Protein AF-A0A8T1VEF3-F1 (afdb_monomer_lite)

Organism: NCBI:txid221518

Secondary structure (DSSP, 8-state):
-PPPPPP-----------------------------S-PPPPPP--TT-------S--TT--HHHHHHHTTTHHHHHHHHHHHHHTTT-GGG-HHHHHHHHHHHHHHHHHHHHHHHHHTT-

Structure (mmCIF, N/CA/C/O backbone):
data_AF-A0A8T1VEF3-F1
#
_entry.id   AF-A0A8T1VEF3-F1
#
loop_
_atom_site.group_PDB
_atom_site.id
_atom_site.type_symbol
_atom_site.label_atom_id
_atom_site.label_alt_id
_atom_site.label_comp_id
_atom_site.label_asym_id
_atom_site.label_entity_id
_atom_site.label_seq_id
_atom_site.pdbx_PDB_ins_code
_atom_site.Cartn_x
_atom_site.Cartn_y
_atom_site.Cartn_z
_atom_site.occupancy
_atom_site.B_iso_or_equiv
_atom_site.auth_seq_id
_atom_site.auth_comp_id
_atom_site.auth_asym_id
_atom_site.auth_atom_id
_atom_site.pdbx_PDB_model_num
ATOM 1 N N . MET A 1 1 ? 28.826 35.525 -10.613 1.00 52.78 1 MET A N 1
ATOM 2 C CA . MET A 1 1 ? 27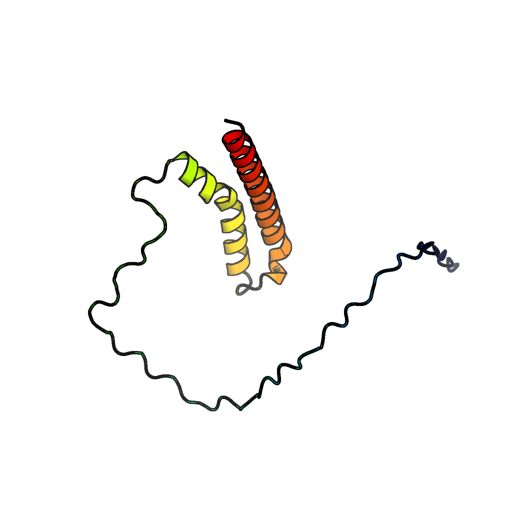.903 34.751 -9.758 1.00 52.78 1 MET A CA 1
ATOM 3 C C . MET A 1 1 ? 28.376 34.884 -8.319 1.00 52.78 1 MET A C 1
ATOM 5 O O . MET A 1 1 ? 29.466 34.400 -8.036 1.00 52.78 1 MET A O 1
ATOM 9 N N . PRO A 1 2 ? 27.667 35.609 -7.443 1.00 51.38 2 PRO A N 1
ATOM 10 C CA . PRO A 1 2 ? 28.061 35.706 -6.043 1.00 51.38 2 PRO A CA 1
ATOM 11 C C . PRO A 1 2 ? 27.654 34.429 -5.295 1.00 51.38 2 PRO A C 1
ATOM 13 O O . PRO A 1 2 ? 26.526 33.958 -5.425 1.00 51.38 2 PRO A O 1
ATOM 16 N N . GLN A 1 3 ? 28.596 33.855 -4.548 1.00 50.97 3 GLN A N 1
ATOM 17 C CA . GLN A 1 3 ? 28.354 32.701 -3.686 1.00 50.97 3 GLN A CA 1
ATOM 18 C C . GLN A 1 3 ? 27.582 33.147 -2.438 1.00 50.97 3 GLN A C 1
ATOM 20 O O . GLN A 1 3 ? 27.991 34.084 -1.754 1.00 50.97 3 GLN A O 1
ATOM 25 N N . VAL A 1 4 ? 26.464 32.481 -2.155 1.00 61.47 4 VAL A N 1
ATOM 26 C CA . VAL A 1 4 ? 25.665 32.657 -0.934 1.00 61.47 4 VAL A CA 1
ATOM 27 C C . VAL A 1 4 ? 26.282 31.815 0.190 1.00 61.47 4 VAL A C 1
ATOM 29 O O . VAL A 1 4 ? 26.436 30.606 0.003 1.00 61.47 4 VAL A O 1
ATOM 32 N N . PRO A 1 5 ? 26.634 32.390 1.352 1.00 59.97 5 PRO A N 1
ATOM 33 C CA . PRO A 1 5 ? 27.085 31.603 2.492 1.00 59.97 5 PRO A CA 1
ATOM 34 C C . PRO A 1 5 ? 25.895 30.900 3.162 1.00 59.97 5 PRO A C 1
ATOM 36 O O . PRO A 1 5 ? 24.851 31.503 3.410 1.00 59.97 5 PRO A O 1
ATOM 39 N N . CYS A 1 6 ? 26.058 29.609 3.460 1.00 56.47 6 CYS A N 1
ATOM 40 C CA . CYS A 1 6 ? 25.079 28.818 4.201 1.00 56.47 6 CYS A CA 1
ATOM 41 C C . CYS A 1 6 ? 24.951 29.348 5.638 1.00 56.47 6 CYS A C 1
ATOM 43 O O . CYS A 1 6 ? 25.914 29.290 6.405 1.00 56.47 6 CYS A O 1
ATOM 45 N N . LEU A 1 7 ? 23.762 29.834 6.012 1.00 52.72 7 LEU A N 1
ATOM 46 C CA . LEU A 1 7 ? 23.401 30.084 7.408 1.00 52.72 7 LEU A CA 1
ATOM 47 C C . LEU A 1 7 ? 23.451 28.756 8.179 1.00 52.72 7 LEU A C 1
ATOM 49 O O . LEU A 1 7 ? 22.685 27.836 7.896 1.00 52.72 7 LEU A O 1
ATOM 53 N N . GLN A 1 8 ? 24.342 28.668 9.163 1.00 46.53 8 GLN A N 1
ATOM 54 C CA . GLN A 1 8 ? 24.365 27.575 10.130 1.00 46.53 8 GLN A CA 1
ATOM 55 C C . GLN A 1 8 ? 23.255 27.794 11.160 1.00 46.53 8 GLN A C 1
ATOM 57 O O . GLN A 1 8 ? 23.304 28.712 11.976 1.00 46.53 8 GLN A O 1
ATOM 62 N N . SER A 1 9 ? 22.245 26.933 11.127 1.00 51.38 9 SER A N 1
ATOM 63 C CA . SER A 1 9 ? 21.297 26.750 12.221 1.00 51.38 9 SER A CA 1
ATOM 64 C C . SER A 1 9 ? 21.953 25.903 13.313 1.00 51.38 9 SER A C 1
ATOM 66 O O . SER A 1 9 ? 22.246 24.726 13.098 1.00 51.38 9 SER A O 1
ATOM 68 N N . HIS A 1 10 ? 22.187 26.500 14.481 1.00 54.28 10 HIS A N 1
ATOM 69 C CA . HIS A 1 10 ? 22.647 25.794 15.675 1.00 54.28 10 HIS A CA 1
ATOM 70 C C . HIS A 1 10 ? 21.504 24.957 16.273 1.00 54.28 10 HIS A C 1
ATOM 72 O O . HIS A 1 10 ? 20.412 25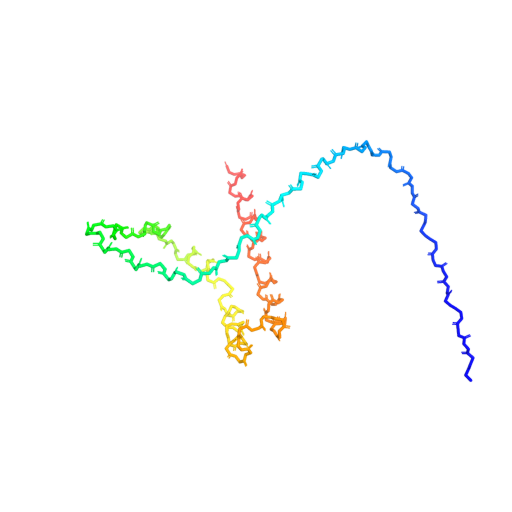.495 16.471 1.00 54.28 10 HIS A O 1
ATOM 78 N N . PRO A 1 11 ? 21.725 23.685 16.640 1.00 52.00 11 PRO A N 1
ATOM 79 C CA . PRO A 1 11 ? 20.800 22.978 17.510 1.00 52.00 11 PRO A CA 1
ATOM 80 C C . PRO A 1 11 ? 21.078 23.338 18.977 1.00 52.00 11 PRO A C 1
ATOM 82 O O . PRO A 1 11 ? 22.082 22.928 19.557 1.00 52.00 11 PRO A O 1
ATOM 85 N N . SER A 1 12 ? 20.154 24.075 19.596 1.00 47.72 12 SER A N 1
ATOM 86 C CA . SER A 1 12 ? 19.992 24.055 21.052 1.00 47.72 12 SER A CA 1
ATOM 87 C C . SER A 1 12 ? 19.359 22.719 21.431 1.00 47.72 12 SER A C 1
ATOM 89 O O . SER A 1 12 ? 18.161 22.521 21.234 1.00 47.72 12 SER A O 1
ATOM 91 N N . SER A 1 13 ? 20.147 21.789 21.967 1.00 50.16 13 SER A N 1
ATOM 92 C CA . SER A 1 13 ? 19.614 20.591 22.616 1.00 50.16 13 SER A CA 1
ATOM 93 C C . SER A 1 13 ? 20.001 20.560 24.086 1.00 50.16 13 SER A C 1
ATOM 95 O O . SER A 1 13 ? 21.168 20.532 24.464 1.00 50.16 13 SER A O 1
ATOM 97 N N . VAL A 1 14 ? 18.940 20.590 24.884 1.00 53.34 14 VAL A N 1
ATOM 98 C CA . VAL A 1 14 ? 18.852 20.361 26.320 1.00 53.34 14 VAL A CA 1
ATOM 99 C C . VAL A 1 14 ? 19.448 18.991 26.664 1.00 53.34 14 VAL A C 1
ATOM 101 O O . VAL A 1 14 ? 19.158 18.001 25.990 1.00 53.34 14 VAL A O 1
ATOM 104 N N . LEU A 1 15 ? 20.273 18.937 27.715 1.00 46.59 15 LEU A N 1
ATOM 105 C CA . LEU A 1 15 ? 20.781 17.693 28.292 1.00 46.59 15 LEU A CA 1
ATOM 106 C C . LEU A 1 15 ? 19.614 16.846 28.814 1.00 46.59 15 LEU A C 1
ATOM 108 O O . LEU A 1 15 ? 18.907 17.250 29.734 1.00 46.59 15 LEU A O 1
ATOM 112 N N . VAL A 1 16 ? 19.455 15.648 28.256 1.00 52.25 16 VAL A N 1
ATOM 113 C CA . VAL A 1 16 ? 18.683 14.568 28.871 1.00 52.25 16 VAL A CA 1
ATOM 114 C C . VAL A 1 16 ? 19.698 13.611 29.487 1.00 52.25 16 VAL A C 1
ATOM 116 O O . VAL A 1 16 ? 20.418 12.917 28.770 1.00 52.25 16 VAL A O 1
ATOM 119 N N . GLU A 1 17 ? 19.785 13.589 30.817 1.00 48.59 17 GLU A N 1
ATOM 120 C CA . GLU A 1 17 ? 20.516 12.556 31.552 1.00 48.59 17 GLU A CA 1
ATOM 121 C C . GLU A 1 17 ? 19.815 11.206 31.348 1.00 48.59 17 GLU A C 1
ATOM 123 O O . GLU A 1 17 ? 18.821 10.874 31.992 1.00 48.59 17 GLU A O 1
ATOM 128 N N . GLY A 1 18 ? 20.329 10.429 30.397 1.00 48.12 18 GLY A N 1
ATOM 129 C CA . GLY A 1 18 ? 19.928 9.055 30.132 1.00 48.12 18 GLY A CA 1
ATOM 130 C C . GLY A 1 18 ? 21.036 8.100 30.554 1.00 48.12 18 GLY A C 1
ATOM 131 O O . GLY A 1 18 ? 22.121 8.087 29.978 1.00 48.12 18 GLY A O 1
ATOM 132 N N . LYS A 1 19 ? 20.758 7.285 31.569 1.00 43.97 19 LYS A N 1
ATOM 133 C CA . LYS A 1 19 ? 21.624 6.214 32.073 1.00 43.97 19 LYS A CA 1
ATOM 134 C C . LYS A 1 19 ? 21.984 5.264 30.919 1.00 43.97 19 LYS A C 1
ATOM 136 O O . LYS A 1 19 ? 21.115 4.585 30.376 1.00 43.97 19 LYS A O 1
ATOM 141 N N . VAL A 1 20 ? 23.259 5.228 30.530 1.00 47.88 20 VAL A N 1
ATOM 142 C CA . VAL A 1 20 ? 23.764 4.360 29.456 1.00 47.88 20 VAL A CA 1
ATOM 143 C C . VAL A 1 20 ? 23.693 2.903 29.916 1.00 47.88 20 VAL A C 1
ATOM 145 O O . VAL A 1 20 ? 24.548 2.426 30.659 1.00 47.88 20 VAL A O 1
ATOM 148 N N . ALA A 1 21 ? 22.669 2.177 29.468 1.00 54.88 21 ALA A N 1
ATOM 149 C CA . ALA A 1 21 ? 22.674 0.723 29.499 1.00 54.88 21 ALA A CA 1
ATOM 150 C C . ALA A 1 21 ? 23.579 0.235 28.361 1.00 54.88 21 ALA A C 1
ATOM 152 O O . ALA A 1 21 ? 23.231 0.316 27.182 1.00 54.88 21 ALA A O 1
ATOM 153 N N . THR A 1 22 ? 24.773 -0.238 28.706 1.00 50.75 22 THR A N 1
ATOM 154 C CA . THR A 1 22 ? 25.708 -0.814 27.743 1.00 50.75 22 THR A CA 1
ATOM 155 C C . THR A 1 22 ? 25.129 -2.118 27.195 1.00 50.75 22 THR A C 1
ATOM 157 O O . THR A 1 22 ? 25.109 -3.159 27.854 1.00 50.75 22 THR A O 1
ATOM 160 N N . ARG A 1 23 ? 24.637 -2.077 25.952 1.00 63.22 23 ARG A N 1
ATOM 161 C CA . ARG A 1 23 ? 24.335 -3.288 25.187 1.00 63.22 23 ARG A CA 1
ATOM 162 C C . ARG A 1 23 ? 25.668 -3.986 24.934 1.00 63.22 23 ARG A C 1
ATOM 164 O O . ARG A 1 23 ? 26.482 -3.507 24.148 1.00 63.22 23 ARG A O 1
ATOM 171 N N . LYS A 1 24 ? 25.911 -5.100 25.627 1.00 58.47 24 LYS A N 1
ATOM 172 C CA . LYS A 1 24 ? 27.025 -5.991 25.300 1.00 58.47 24 LYS A CA 1
ATOM 173 C C . LYS A 1 24 ? 26.815 -6.438 23.856 1.00 58.47 24 LYS A C 1
ATOM 175 O O . LYS A 1 24 ? 25.867 -7.165 23.568 1.00 58.47 24 LYS A O 1
ATOM 180 N N . HIS A 1 25 ? 27.654 -5.946 22.950 1.00 58.75 25 HIS A N 1
ATOM 181 C CA . HIS A 1 25 ? 27.735 -6.458 21.592 1.00 58.75 25 HIS A CA 1
ATOM 182 C C . HIS A 1 25 ? 28.249 -7.892 21.701 1.00 58.75 25 HIS A C 1
ATOM 184 O O . HIS A 1 25 ? 29.448 -8.128 21.812 1.00 58.75 25 HIS A O 1
ATOM 190 N N . THR A 1 26 ? 27.329 -8.855 21.769 1.00 66.12 26 THR A N 1
ATOM 191 C CA . THR A 1 26 ? 27.679 -10.243 21.504 1.00 66.12 26 THR A CA 1
ATOM 192 C C . THR A 1 26 ? 27.931 -10.304 20.005 1.00 66.12 26 THR A C 1
ATOM 194 O O . THR A 1 26 ? 27.024 -10.136 19.189 1.00 66.12 26 THR A O 1
ATOM 197 N N . THR A 1 27 ? 29.202 -10.400 19.639 1.00 64.94 27 THR A N 1
ATOM 198 C CA . THR A 1 27 ? 29.611 -10.709 18.278 1.00 64.94 27 THR A CA 1
ATOM 199 C C . THR A 1 27 ? 29.065 -12.095 17.970 1.00 64.94 27 THR A C 1
ATOM 201 O O . THR A 1 27 ? 29.604 -13.095 18.437 1.00 64.94 27 THR A O 1
ATOM 204 N N . PHE A 1 28 ? 27.967 -12.160 17.217 1.00 59.31 28 PHE A N 1
ATOM 205 C CA . PHE A 1 28 ? 27.578 -13.385 16.535 1.00 59.31 28 PHE A CA 1
ATOM 206 C C . PHE A 1 28 ? 28.672 -13.662 15.502 1.00 59.31 28 PHE A C 1
ATOM 208 O O . PHE A 1 28 ? 28.696 -13.066 14.425 1.00 59.31 28 PHE A O 1
ATOM 215 N N . LEU A 1 29 ? 29.631 -14.513 15.866 1.00 64.19 29 LEU A N 1
ATOM 216 C CA . LEU A 1 29 ? 30.543 -15.118 14.909 1.00 64.19 29 LEU A CA 1
ATOM 217 C C . LEU A 1 29 ? 29.693 -16.022 14.012 1.00 64.19 29 LEU A C 1
ATOM 219 O O . LEU A 1 29 ? 29.393 -17.161 14.357 1.00 64.19 29 LEU A O 1
ATOM 223 N N . LEU A 1 30 ? 29.246 -15.483 12.880 1.00 60.94 30 LEU A N 1
ATOM 224 C CA . LEU A 1 30 ? 28.785 -16.294 11.764 1.00 60.94 30 LEU A CA 1
ATOM 225 C C . LEU A 1 30 ? 30.038 -16.929 11.168 1.00 60.94 30 LEU A C 1
ATOM 227 O O . LEU A 1 30 ? 30.740 -16.299 10.374 1.00 60.94 30 LEU A O 1
ATOM 231 N N . ASP A 1 31 ? 30.352 -18.143 11.611 1.00 47.44 31 ASP A N 1
ATOM 232 C CA . ASP A 1 31 ? 31.351 -18.974 10.956 1.00 47.44 31 ASP A CA 1
ATOM 233 C C . ASP A 1 31 ? 30.899 -19.183 9.506 1.00 47.44 31 ASP A C 1
ATOM 235 O O . ASP A 1 31 ? 29.918 -19.874 9.219 1.00 47.44 31 ASP A O 1
ATOM 239 N N . ARG A 1 32 ? 31.561 -18.486 8.579 1.00 62.41 32 ARG A N 1
ATOM 240 C CA . ARG A 1 32 ? 31.315 -18.609 7.145 1.00 62.41 32 ARG A CA 1
ATOM 241 C C . ARG A 1 32 ? 32.102 -19.802 6.621 1.00 62.41 32 ARG A C 1
ATOM 243 O O . ARG A 1 32 ? 33.004 -19.646 5.801 1.00 62.41 32 ARG A O 1
ATOM 250 N N . THR A 1 33 ? 31.743 -20.987 7.104 1.00 59.12 33 THR A N 1
ATOM 251 C CA . THR A 1 33 ? 32.115 -22.241 6.459 1.00 59.12 33 THR A CA 1
ATOM 252 C C . THR A 1 33 ? 31.559 -22.218 5.035 1.00 59.12 33 THR A C 1
ATOM 254 O O . THR A 1 33 ? 30.373 -21.972 4.804 1.00 59.12 33 THR A O 1
ATOM 257 N N . ALA A 1 34 ? 32.451 -22.410 4.066 1.00 57.12 34 ALA A N 1
ATOM 258 C CA . ALA A 1 34 ? 32.123 -22.508 2.656 1.00 57.12 34 ALA A CA 1
ATOM 259 C C . ALA A 1 34 ? 31.109 -23.644 2.434 1.00 57.12 34 ALA A C 1
ATOM 261 O O . ALA A 1 34 ? 31.411 -24.813 2.656 1.00 57.12 34 ALA A O 1
ATOM 262 N N . MET A 1 35 ? 29.898 -23.299 1.998 1.00 47.16 35 MET A N 1
ATOM 263 C CA . MET A 1 35 ? 28.897 -24.259 1.534 1.00 47.16 35 MET A CA 1
ATOM 264 C C . MET A 1 35 ? 29.304 -24.782 0.152 1.00 47.16 35 MET A C 1
ATOM 266 O O . MET A 1 35 ? 28.867 -24.286 -0.883 1.00 47.16 35 MET A O 1
ATOM 270 N N . SER A 1 36 ? 30.219 -25.749 0.149 1.00 53.34 36 SER A N 1
ATOM 271 C CA . SER A 1 36 ? 30.555 -26.547 -1.026 1.00 53.34 36 SER A CA 1
ATOM 272 C C . SER A 1 36 ? 29.439 -27.555 -1.302 1.00 53.34 36 SER A C 1
ATOM 274 O O . SER A 1 36 ? 29.177 -28.438 -0.492 1.00 53.34 36 SER A O 1
ATOM 276 N N . ASP A 1 37 ? 28.785 -27.362 -2.446 1.00 54.50 37 ASP A N 1
ATOM 277 C CA . ASP A 1 37 ? 28.179 -28.360 -3.337 1.00 54.50 37 ASP A CA 1
ATOM 278 C C . ASP A 1 37 ? 27.802 -29.721 -2.713 1.00 54.50 37 ASP A C 1
ATOM 280 O O . ASP A 1 37 ? 28.456 -30.744 -2.904 1.00 54.50 37 ASP A O 1
ATOM 284 N N . ALA A 1 38 ? 26.696 -29.737 -1.972 1.00 55.66 38 ALA A N 1
ATOM 285 C CA . ALA A 1 38 ? 25.929 -30.950 -1.723 1.00 55.66 38 ALA A CA 1
ATOM 286 C C . ALA A 1 38 ? 24.445 -30.586 -1.788 1.00 55.66 38 ALA A C 1
ATOM 288 O O . ALA A 1 38 ? 23.856 -30.102 -0.821 1.00 55.66 38 ALA A O 1
ATOM 289 N N . SER A 1 39 ? 23.848 -30.776 -2.964 1.00 63.50 39 SER A N 1
ATOM 290 C CA . SER A 1 39 ? 22.404 -30.631 -3.151 1.00 63.50 39 SER A CA 1
ATOM 291 C C . SER A 1 39 ? 21.671 -31.573 -2.177 1.00 63.50 39 SER A C 1
ATOM 293 O O . SER A 1 39 ? 21.936 -32.783 -2.202 1.00 63.50 39 SER A O 1
ATOM 295 N N . PRO A 1 40 ? 20.790 -31.077 -1.286 1.00 67.62 40 PRO A N 1
ATOM 296 C CA . PRO A 1 40 ? 20.042 -31.938 -0.380 1.00 67.62 40 PRO A CA 1
ATOM 297 C C . PRO A 1 40 ? 19.155 -32.880 -1.196 1.00 67.62 40 PRO A C 1
ATOM 299 O O . PRO A 1 40 ? 18.361 -32.432 -2.024 1.00 67.62 40 PRO A O 1
ATOM 302 N N . LYS A 1 41 ? 19.275 -34.194 -0.967 1.00 68.25 41 LYS A N 1
ATOM 303 C CA . LYS A 1 41 ? 18.352 -35.169 -1.562 1.00 68.25 41 LYS A CA 1
ATOM 304 C C . LYS A 1 41 ? 16.914 -34.782 -1.184 1.00 68.25 41 LYS A C 1
ATOM 306 O O . LYS A 1 41 ? 16.682 -34.475 -0.011 1.00 68.25 41 LYS A O 1
ATOM 311 N N . PRO A 1 42 ? 15.961 -34.802 -2.136 1.00 69.50 42 PRO A N 1
ATOM 312 C CA . PRO A 1 42 ? 14.576 -34.467 -1.844 1.00 69.50 42 PRO A CA 1
ATOM 313 C C . PRO A 1 42 ? 14.057 -35.382 -0.724 1.00 69.50 42 PRO A C 1
ATOM 315 O O . PRO A 1 42 ? 14.327 -36.588 -0.754 1.00 69.50 42 PRO A O 1
ATOM 318 N N . PRO A 1 43 ? 13.358 -34.833 0.285 1.00 70.56 43 PRO A N 1
ATOM 319 C CA . PRO A 1 43 ? 12.804 -35.636 1.360 1.00 70.56 43 PRO A CA 1
ATOM 320 C C . PRO A 1 43 ? 11.826 -36.656 0.772 1.00 70.56 43 PRO A C 1
ATOM 322 O O . PRO A 1 43 ? 10.969 -36.321 -0.046 1.00 70.56 43 PRO A O 1
ATOM 325 N N . VAL A 1 44 ? 11.984 -37.917 1.175 1.00 73.06 44 VAL A N 1
ATOM 326 C CA . VAL A 1 44 ? 11.060 -38.998 0.821 1.00 73.06 44 VAL A CA 1
ATOM 327 C C . VAL A 1 44 ? 9.629 -38.605 1.216 1.00 73.06 44 VAL A C 1
ATOM 329 O O . VAL A 1 44 ? 9.432 -38.114 2.332 1.00 73.06 44 VAL A O 1
ATOM 332 N N . PRO A 1 45 ? 8.626 -38.795 0.339 1.00 65.25 45 PRO A N 1
ATOM 333 C CA . PRO A 1 45 ? 7.245 -38.462 0.658 1.00 65.25 45 PRO A CA 1
ATOM 334 C C . PRO A 1 45 ? 6.756 -39.388 1.773 1.00 65.25 45 PRO A C 1
ATOM 336 O O . PRO A 1 45 ? 6.481 -40.566 1.549 1.00 65.25 45 PRO A O 1
ATOM 339 N N . VAL A 1 46 ? 6.681 -38.866 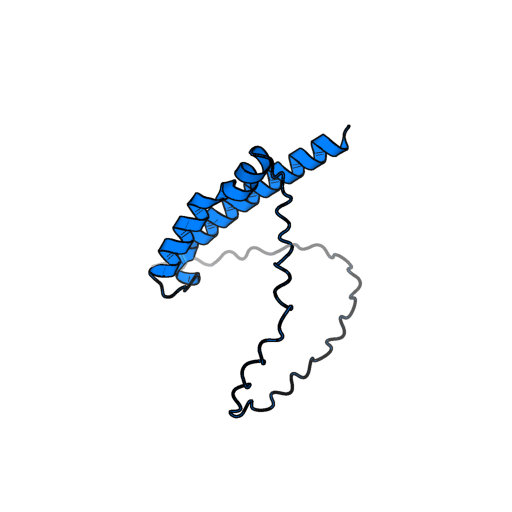2.998 1.00 66.88 46 VAL A N 1
ATOM 340 C CA . VAL A 1 46 ? 6.101 -39.603 4.118 1.00 66.88 46 VAL A CA 1
ATOM 341 C C . VAL A 1 46 ? 4.578 -39.578 3.937 1.00 66.88 46 VAL A C 1
ATOM 343 O O . VAL A 1 46 ? 3.940 -38.520 3.927 1.00 66.88 46 VAL A O 1
ATOM 346 N N . ALA A 1 47 ? 3.996 -40.751 3.683 1.00 63.06 47 ALA A N 1
ATOM 347 C CA . ALA A 1 47 ? 2.559 -40.892 3.494 1.00 63.06 47 ALA A CA 1
ATOM 348 C C . ALA A 1 47 ? 1.834 -40.437 4.773 1.00 63.06 47 ALA A C 1
ATOM 350 O O . ALA A 1 47 ? 2.092 -40.963 5.853 1.00 63.06 47 ALA A O 1
ATOM 351 N N . GLY A 1 48 ? 0.953 -39.440 4.648 1.00 61.34 48 GLY A N 1
ATOM 352 C CA . GLY A 1 48 ? 0.143 -38.918 5.757 1.00 61.34 48 GLY A CA 1
ATOM 353 C C . GLY A 1 48 ? 0.569 -37.563 6.335 1.00 61.34 48 GLY A C 1
ATOM 354 O O . GLY A 1 48 ? -0.112 -37.067 7.225 1.00 61.34 48 GLY A O 1
ATOM 355 N N . LEU A 1 49 ? 1.632 -36.919 5.829 1.00 60.34 49 LEU A N 1
ATOM 356 C CA . LEU A 1 49 ? 2.043 -35.586 6.318 1.00 60.34 49 LEU A CA 1
ATOM 357 C C . LEU A 1 49 ? 1.252 -34.422 5.714 1.00 60.34 49 LEU A C 1
ATOM 359 O O . LEU A 1 49 ? 1.311 -33.309 6.225 1.00 60.34 49 LEU A O 1
ATOM 363 N N . HIS A 1 50 ? 0.475 -34.669 4.659 1.00 62.53 50 HIS A N 1
ATOM 364 C CA . HIS A 1 50 ? -0.504 -33.708 4.153 1.00 62.53 50 HIS A CA 1
ATOM 365 C C . HIS A 1 50 ? -1.786 -33.757 4.998 1.00 62.53 50 HIS A C 1
ATOM 367 O O . HIS A 1 50 ? -2.889 -33.867 4.469 1.00 62.53 50 HIS A O 1
ATOM 373 N N . ALA A 1 51 ? -1.651 -33.684 6.325 1.00 64.06 51 ALA A N 1
ATOM 374 C CA . ALA A 1 51 ? -2.731 -33.166 7.147 1.00 64.06 51 ALA A CA 1
ATOM 375 C C . ALA A 1 51 ? -2.850 -31.698 6.735 1.00 64.06 51 ALA A C 1
ATOM 377 O O . ALA A 1 51 ? -1.991 -30.896 7.098 1.00 64.06 51 ALA A O 1
ATOM 378 N N . GLY A 1 52 ? -3.806 -31.409 5.842 1.00 62.88 52 GLY A N 1
ATOM 379 C CA . GLY A 1 52 ? -3.961 -30.109 5.195 1.00 62.88 52 GLY A CA 1
ATOM 380 C C . GLY A 1 52 ? -3.731 -28.978 6.187 1.00 62.88 52 GLY A C 1
ATOM 381 O O . GLY A 1 52 ? -4.184 -29.070 7.330 1.00 62.88 52 GLY A O 1
ATOM 382 N N . SER A 1 53 ? -2.977 -27.953 5.771 1.00 67.00 53 SER A N 1
ATOM 383 C CA . SER A 1 53 ? -2.759 -26.767 6.594 1.00 67.00 53 SER A CA 1
ATOM 384 C C . SER A 1 53 ? -4.101 -26.359 7.170 1.00 67.00 53 SER A C 1
ATOM 386 O O . SER A 1 53 ? -5.020 -26.054 6.410 1.00 67.00 53 SER A O 1
ATOM 388 N N . LYS A 1 54 ? -4.221 -26.397 8.500 1.00 61.66 54 LYS A N 1
ATOM 389 C CA . LYS A 1 54 ? -5.327 -25.757 9.204 1.00 61.66 54 LYS A CA 1
ATOM 390 C C . LYS A 1 54 ? -5.137 -24.272 8.938 1.00 61.66 54 LYS A C 1
ATOM 392 O O . LYS A 1 54 ? -4.435 -23.584 9.668 1.00 61.66 54 LYS A O 1
ATOM 397 N N . SER A 1 55 ? -5.607 -23.823 7.787 1.00 57.62 55 SER A N 1
ATOM 398 C CA . SER A 1 55 ? -5.693 -22.418 7.487 1.00 57.62 55 SER A CA 1
ATOM 399 C C . SER A 1 55 ? -6.671 -21.837 8.488 1.00 57.62 55 SER A C 1
ATOM 401 O O . SER A 1 55 ? -7.714 -22.439 8.728 1.00 57.62 55 SER A O 1
ATOM 403 N N . ASP A 1 56 ? -6.356 -20.669 9.031 1.00 61.28 56 ASP A N 1
ATOM 404 C CA . ASP A 1 56 ? -7.230 -19.921 9.947 1.00 61.28 56 ASP A CA 1
ATOM 405 C C . ASP A 1 56 ? -8.550 -19.462 9.282 1.00 61.28 56 ASP A C 1
ATOM 407 O O . ASP A 1 56 ? -9.312 -18.669 9.815 1.00 61.28 56 ASP A O 1
ATOM 411 N N . PHE A 1 57 ? -8.836 -19.961 8.076 1.00 52.00 57 PHE A N 1
ATOM 412 C CA . PHE A 1 57 ? -10.136 -19.898 7.436 1.00 52.00 57 PHE A CA 1
ATOM 413 C C . PHE A 1 57 ? -11.072 -20.854 8.179 1.00 52.00 57 PHE A C 1
ATOM 415 O O . PHE A 1 57 ? -11.263 -22.000 7.770 1.00 52.00 57 PHE A O 1
ATOM 422 N N . GLY A 1 58 ? -11.617 -20.403 9.311 1.00 56.78 58 GLY A N 1
ATOM 423 C CA . GLY A 1 58 ? -12.777 -21.053 9.907 1.00 56.78 58 GLY A CA 1
ATOM 424 C C . GLY A 1 58 ? -13.856 -21.251 8.838 1.00 56.78 58 GLY A C 1
ATOM 425 O O . GLY A 1 58 ? -14.017 -20.420 7.950 1.00 56.78 58 GLY A O 1
ATOM 426 N N . GLU A 1 59 ? -14.608 -22.350 8.906 1.00 60.62 59 GLU A N 1
ATOM 427 C CA . GLU A 1 59 ? -15.662 -22.722 7.937 1.00 60.62 59 GLU A CA 1
ATOM 428 C C . GLU A 1 59 ? -16.815 -21.687 7.836 1.00 60.62 59 GLU A C 1
ATOM 430 O O . GLU A 1 59 ? -17.773 -21.862 7.089 1.00 60.62 59 GLU A O 1
ATOM 435 N N . ASN A 1 60 ? -16.718 -20.570 8.562 1.00 58.56 60 ASN A N 1
ATOM 436 C CA . ASN A 1 60 ? -17.692 -19.492 8.622 1.00 58.56 60 ASN A CA 1
ATOM 437 C C . ASN A 1 60 ? -16.999 -18.116 8.621 1.00 58.56 60 ASN A C 1
ATOM 439 O O . ASN A 1 60 ? -17.135 -17.353 9.570 1.00 58.56 60 ASN A O 1
ATOM 443 N N . LEU A 1 61 ? -16.203 -17.816 7.590 1.00 60.09 61 LEU A N 1
ATOM 444 C CA . LEU A 1 61 ? -15.706 -16.451 7.416 1.00 60.09 61 LEU A CA 1
ATOM 445 C C . LEU A 1 61 ? -16.880 -15.547 7.038 1.00 60.09 61 LEU A C 1
ATOM 447 O O . LEU A 1 61 ? -17.539 -15.770 6.016 1.00 60.09 61 LEU A O 1
ATOM 451 N N . ASP A 1 62 ? -17.136 -14.546 7.871 1.00 72.25 62 ASP A N 1
ATOM 452 C CA . ASP A 1 62 ? -18.165 -13.551 7.613 1.00 72.25 62 ASP A CA 1
ATOM 453 C C . ASP A 1 62 ? -17.817 -12.757 6.340 1.00 72.25 62 ASP A C 1
ATOM 455 O O . ASP A 1 62 ? -16.646 -12.535 6.013 1.00 72.25 62 ASP A O 1
ATOM 459 N N . VAL A 1 63 ? -18.829 -12.348 5.571 1.00 70.44 63 VAL A N 1
ATOM 460 C CA . VAL A 1 63 ? -18.602 -11.579 4.338 1.00 70.44 63 VAL A CA 1
ATOM 461 C C . VAL A 1 63 ? -17.895 -10.259 4.652 1.00 70.44 63 VAL A C 1
ATOM 463 O O . VAL A 1 63 ? -17.033 -9.843 3.875 1.00 70.44 63 VAL A O 1
ATOM 466 N N . ASP A 1 64 ? -18.185 -9.642 5.798 1.00 67.56 64 ASP A N 1
ATOM 467 C CA . ASP A 1 64 ? -17.490 -8.444 6.257 1.00 67.56 64 ASP A CA 1
ATOM 468 C C . ASP A 1 64 ? -16.014 -8.740 6.560 1.00 67.56 64 ASP A C 1
ATOM 470 O O . ASP A 1 64 ? -15.150 -7.958 6.162 1.00 67.56 64 ASP A O 1
ATOM 474 N N . GLU A 1 65 ? -15.687 -9.902 7.135 1.00 66.56 65 GLU A N 1
ATOM 475 C CA . GLU A 1 65 ? -14.299 -10.334 7.366 1.00 66.56 65 GLU A CA 1
ATOM 476 C C . GLU A 1 65 ? -13.543 -10.557 6.043 1.00 66.56 65 GLU A C 1
ATOM 478 O O . GLU A 1 65 ? -12.394 -10.130 5.880 1.00 66.56 65 GLU A O 1
ATOM 483 N N . LEU A 1 66 ? -14.198 -11.162 5.046 1.00 68.75 66 LEU A N 1
ATOM 484 C CA . LEU A 1 66 ? -13.638 -11.326 3.700 1.00 68.75 66 LEU A CA 1
ATOM 485 C C . LEU A 1 66 ? -13.378 -9.983 3.017 1.00 68.75 66 LEU A C 1
ATOM 487 O O . LEU A 1 66 ? -12.325 -9.797 2.397 1.00 68.75 66 LEU A O 1
ATOM 491 N N . ILE A 1 67 ? -14.332 -9.056 3.117 1.00 70.12 67 ILE A N 1
ATOM 492 C CA . ILE A 1 67 ? -14.203 -7.708 2.564 1.00 70.12 67 ILE A CA 1
ATOM 493 C C . ILE A 1 67 ? -13.054 -6.987 3.262 1.00 70.12 67 ILE A C 1
ATOM 495 O O . ILE A 1 67 ? -12.207 -6.415 2.576 1.00 70.12 67 ILE A O 1
ATOM 499 N N . GLU A 1 68 ? -12.972 -7.051 4.593 1.00 64.44 68 GLU A N 1
ATOM 500 C CA . GLU A 1 68 ? -11.891 -6.455 5.380 1.00 64.44 68 GLU A CA 1
ATOM 501 C C . GLU A 1 68 ? -10.520 -6.990 4.980 1.00 64.44 68 GLU A C 1
ATOM 503 O O . GLU A 1 68 ? -9.604 -6.201 4.721 1.00 64.44 68 GLU A O 1
ATOM 508 N N . ARG A 1 69 ? -10.396 -8.311 4.833 1.00 66.31 69 ARG A N 1
ATOM 509 C CA . ARG A 1 69 ? -9.161 -8.962 4.391 1.00 66.31 69 ARG A CA 1
ATOM 510 C C . ARG A 1 69 ? -8.764 -8.556 2.967 1.00 66.31 69 ARG A C 1
ATOM 512 O O . ARG A 1 69 ? -7.577 -8.436 2.672 1.00 66.31 69 ARG A O 1
ATOM 519 N N . ASN A 1 70 ? -9.736 -8.298 2.092 1.00 75.81 70 ASN A N 1
ATOM 520 C CA . ASN A 1 70 ? -9.507 -7.916 0.696 1.00 75.81 70 ASN A CA 1
ATOM 521 C C . ASN A 1 70 ? -9.426 -6.389 0.459 1.00 75.81 70 ASN A C 1
ATOM 523 O O . ASN A 1 70 ? -9.292 -5.955 -0.686 1.00 75.81 70 ASN A O 1
ATOM 527 N N . ARG A 1 71 ? -9.451 -5.539 1.496 1.00 84.69 71 ARG A N 1
ATOM 528 C CA . ARG A 1 71 ? -9.535 -4.066 1.344 1.00 84.69 71 ARG A CA 1
ATOM 529 C C . ARG A 1 71 ? -8.418 -3.407 0.532 1.00 84.69 71 ARG A C 1
ATOM 531 O O . ARG A 1 71 ? -8.643 -2.340 -0.030 1.00 84.69 71 ARG A O 1
ATOM 538 N N . CYS A 1 72 ? -7.228 -3.999 0.483 1.00 94.62 72 CYS A N 1
ATOM 539 C CA . CYS A 1 72 ? -6.080 -3.440 -0.240 1.00 94.62 72 CYS A CA 1
ATOM 540 C C . CYS A 1 72 ? -5.727 -4.217 -1.513 1.00 94.62 72 CYS A C 1
ATOM 542 O O . CYS A 1 72 ? -4.624 -4.063 -2.039 1.00 94.62 72 CYS A O 1
ATOM 544 N N . HIS A 1 73 ? -6.649 -5.051 -2.009 1.00 92.94 73 HIS A N 1
ATOM 545 C CA . HIS A 1 73 ? -6.366 -5.971 -3.106 1.00 92.94 73 HIS A CA 1
ATOM 546 C C . HIS A 1 73 ? -6.029 -5.255 -4.423 1.00 92.94 73 HIS A C 1
ATOM 548 O O . HIS A 1 73 ? -5.158 -5.707 -5.162 1.00 92.94 73 HIS A O 1
ATOM 554 N N . GLU A 1 74 ? -6.655 -4.110 -4.702 1.00 94.19 74 GLU A N 1
ATOM 555 C CA . GLU A 1 74 ? -6.346 -3.324 -5.903 1.00 94.19 74 GLU A CA 1
ATOM 556 C C . GLU A 1 74 ? -4.916 -2.769 -5.895 1.00 94.19 74 GLU A C 1
ATOM 558 O O . GLU A 1 74 ? -4.216 -2.828 -6.904 1.00 94.19 74 GLU A O 1
ATOM 563 N N . ASP A 1 75 ? -4.467 -2.216 -4.763 1.00 96.31 75 ASP A N 1
ATOM 564 C CA . ASP A 1 75 ? -3.106 -1.682 -4.635 1.00 96.31 75 ASP A CA 1
ATOM 565 C C . ASP A 1 75 ? -2.065 -2.805 -4.619 1.00 96.31 75 ASP A C 1
ATOM 567 O O . ASP A 1 75 ? -0.951 -2.624 -5.112 1.00 96.31 75 ASP A O 1
ATOM 571 N N . TYR A 1 76 ? -2.441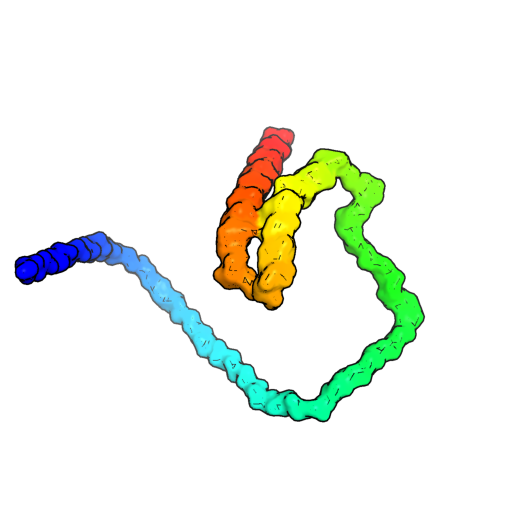 -3.972 -4.091 1.00 95.62 76 TYR A N 1
ATOM 572 C CA . TYR A 1 76 ? -1.632 -5.180 -4.150 1.00 95.62 76 TYR A CA 1
ATOM 573 C C . TYR A 1 76 ? -1.439 -5.653 -5.598 1.00 95.62 76 TYR A C 1
ATOM 575 O O . TYR A 1 76 ? -0.297 -5.812 -6.018 1.00 95.62 76 TYR A O 1
ATOM 583 N N . TYR A 1 77 ? -2.509 -5.768 -6.392 1.00 97.00 77 TYR A N 1
ATOM 584 C CA . TYR A 1 77 ? -2.404 -6.163 -7.803 1.00 97.00 77 TYR A CA 1
ATOM 585 C C . TYR A 1 77 ? -1.559 -5.187 -8.626 1.00 97.00 77 TYR A C 1
ATOM 587 O O . TYR A 1 77 ? -0.693 -5.610 -9.380 1.00 97.00 77 TYR A O 1
ATOM 595 N N . LYS A 1 78 ? -1.701 -3.875 -8.402 1.00 97.94 78 LYS A N 1
ATOM 596 C CA . LYS A 1 78 ? -0.838 -2.873 -9.057 1.00 97.94 78 LYS A CA 1
ATOM 597 C C . LYS A 1 78 ? 0.642 -3.061 -8.714 1.00 97.94 78 LYS A C 1
ATOM 599 O O . LYS A 1 78 ? 1.509 -2.766 -9.536 1.00 97.94 78 LYS A O 1
ATOM 604 N N . LEU A 1 79 ? 0.950 -3.487 -7.487 1.00 98.12 79 LEU A N 1
ATOM 605 C CA . LEU A 1 79 ? 2.317 -3.823 -7.101 1.00 98.12 79 LEU A CA 1
ATOM 606 C C . LEU A 1 79 ? 2.785 -5.104 -7.799 1.00 98.12 79 LEU A C 1
ATOM 608 O O . LEU A 1 79 ? 3.915 -5.122 -8.278 1.00 98.12 79 LEU A O 1
ATOM 612 N N . GLU A 1 80 ? 1.947 -6.140 -7.878 1.00 97.88 80 GLU A N 1
ATOM 613 C CA . GLU A 1 80 ? 2.270 -7.376 -8.603 1.00 97.88 80 GLU A CA 1
ATOM 614 C C . GLU A 1 80 ? 2.569 -7.110 -10.083 1.00 97.88 80 GLU A C 1
ATOM 616 O O . GLU A 1 80 ? 3.585 -7.599 -10.576 1.00 97.88 80 GLU A O 1
ATOM 621 N N . ASP A 1 81 ? 1.769 -6.270 -10.747 1.00 98.31 81 ASP A N 1
ATOM 622 C CA . ASP A 1 81 ? 1.993 -5.852 -12.136 1.00 98.31 81 ASP A CA 1
ATOM 623 C C . ASP A 1 81 ? 3.363 -5.172 -12.296 1.00 98.31 81 ASP A C 1
ATOM 625 O O . ASP A 1 81 ? 4.175 -5.566 -13.129 1.00 98.31 81 ASP A O 1
ATOM 629 N N . CYS A 1 82 ? 3.686 -4.208 -11.426 1.00 98.62 82 CYS A N 1
ATOM 630 C CA . CYS A 1 82 ? 4.992 -3.547 -11.460 1.00 98.62 82 CYS A CA 1
ATOM 631 C C . CYS A 1 82 ? 6.152 -4.526 -11.211 1.00 98.62 82 CYS A C 1
ATOM 633 O O . CYS A 1 82 ? 7.201 -4.452 -11.851 1.00 98.62 82 CYS A O 1
ATOM 635 N N . LEU A 1 83 ? 5.989 -5.457 -10.269 1.00 98.56 83 LEU A N 1
ATOM 636 C CA . LEU A 1 83 ? 7.011 -6.460 -9.984 1.00 98.56 83 LEU A CA 1
ATOM 637 C C . LEU A 1 83 ? 7.214 -7.412 -11.169 1.00 98.56 83 LEU A C 1
ATOM 639 O O . LEU A 1 83 ? 8.345 -7.850 -11.382 1.00 98.56 83 LEU A O 1
ATOM 643 N N . ALA A 1 84 ? 6.166 -7.716 -11.939 1.00 98.38 84 ALA A N 1
ATOM 644 C CA . ALA A 1 84 ? 6.276 -8.516 -13.156 1.00 98.38 84 ALA A CA 1
ATOM 645 C C . ALA A 1 84 ? 7.143 -7.821 -14.222 1.00 98.38 84 ALA A C 1
ATOM 647 O O . ALA A 1 84 ? 7.964 -8.483 -14.857 1.00 98.38 84 ALA A O 1
ATOM 648 N N . ASP A 1 85 ? 7.046 -6.494 -14.344 1.00 98.50 85 ASP A N 1
ATOM 649 C CA . ASP A 1 85 ? 7.818 -5.705 -15.315 1.00 98.50 85 ASP A CA 1
ATOM 650 C C . ASP A 1 85 ? 9.310 -5.564 -14.958 1.00 98.50 85 ASP A C 1
ATOM 652 O O . ASP A 1 85 ? 10.158 -5.362 -15.832 1.00 98.50 85 ASP A O 1
ATOM 656 N N . PHE A 1 86 ? 9.659 -5.653 -13.671 1.00 98.00 86 PHE A N 1
ATOM 657 C CA . PHE A 1 86 ? 10.994 -5.307 -13.167 1.00 98.00 86 PHE A CA 1
ATOM 658 C C . PHE A 1 86 ? 11.768 -6.470 -12.543 1.00 98.00 86 PHE A C 1
ATOM 660 O O . PHE A 1 86 ? 12.609 -6.234 -11.675 1.00 98.00 86 PHE A O 1
ATOM 667 N N . ASP A 1 87 ? 11.505 -7.707 -12.967 1.00 97.62 87 ASP A N 1
ATOM 668 C CA . ASP A 1 87 ? 12.139 -8.916 -12.409 1.00 97.62 87 ASP A CA 1
ATOM 669 C C . ASP A 1 87 ? 12.031 -8.964 -10.872 1.00 97.62 87 ASP A C 1
ATOM 671 O O . ASP A 1 87 ? 12.965 -9.276 -10.135 1.00 97.62 87 ASP A O 1
ATOM 675 N N . ARG A 1 88 ? 10.860 -8.555 -10.370 1.00 96.81 88 ARG A N 1
ATOM 676 C CA . ARG A 1 88 ? 10.529 -8.448 -8.944 1.00 96.81 88 ARG A CA 1
ATOM 677 C C . ARG A 1 88 ? 11.420 -7.476 -8.153 1.00 96.81 88 ARG A C 1
ATOM 679 O O . ARG A 1 88 ? 11.457 -7.541 -6.922 1.00 96.81 88 ARG A O 1
ATOM 686 N N . ASP A 1 89 ? 12.087 -6.523 -8.810 1.00 97.69 89 ASP A N 1
ATOM 687 C CA . ASP A 1 89 ? 12.841 -5.463 -8.131 1.00 97.69 89 ASP A CA 1
ATOM 688 C C . ASP A 1 89 ? 11.908 -4.388 -7.548 1.00 97.69 89 ASP A C 1
ATOM 690 O O . ASP A 1 89 ? 11.612 -3.361 -8.164 1.00 97.69 89 ASP A O 1
ATOM 694 N N . TRP A 1 90 ? 11.481 -4.588 -6.299 1.00 96.75 90 TRP A N 1
ATOM 695 C CA . TRP A 1 90 ? 10.603 -3.662 -5.571 1.00 96.75 90 TRP A CA 1
ATOM 696 C C . TRP A 1 90 ? 11.169 -2.236 -5.437 1.00 96.75 90 TRP A C 1
ATOM 698 O O . TRP A 1 90 ? 10.409 -1.283 -5.237 1.00 96.75 90 TRP A O 1
ATOM 708 N N . ARG A 1 91 ? 12.490 -2.044 -5.580 1.00 98.00 91 ARG A N 1
ATOM 709 C CA . ARG A 1 91 ? 13.115 -0.709 -5.567 1.00 98.00 91 ARG A CA 1
ATOM 710 C C . ARG A 1 91 ? 12.705 0.128 -6.779 1.00 98.00 91 ARG A C 1
ATOM 712 O O . ARG A 1 91 ? 12.778 1.349 -6.704 1.00 98.00 91 ARG A O 1
ATOM 719 N N . LYS A 1 92 ? 12.234 -0.504 -7.859 1.00 98.50 92 LYS A N 1
ATOM 720 C CA . LYS A 1 92 ? 11.638 0.171 -9.022 1.00 98.50 92 LYS A CA 1
ATOM 721 C C . LYS A 1 92 ? 10.131 0.415 -8.870 1.00 98.50 92 LYS A C 1
ATOM 723 O O . LYS A 1 92 ? 9.590 1.272 -9.556 1.00 98.50 92 LYS A O 1
ATOM 728 N N . CYS A 1 93 ? 9.483 -0.241 -7.905 1.00 98.50 93 CYS A N 1
ATOM 729 C CA . CYS A 1 93 ? 8.040 -0.167 -7.641 1.00 98.50 93 CYS A CA 1
ATOM 730 C C . CYS A 1 93 ? 7.678 0.671 -6.404 1.00 98.50 93 CYS A C 1
ATOM 732 O O . CYS A 1 93 ? 6.694 0.400 -5.714 1.00 98.50 93 CYS A O 1
ATOM 734 N N . GLN A 1 94 ? 8.482 1.687 -6.070 1.00 98.62 94 GLN A N 1
ATOM 735 C CA . GLN A 1 94 ? 8.308 2.461 -4.832 1.00 98.62 94 GLN A CA 1
ATOM 736 C C . GLN A 1 94 ? 6.950 3.161 -4.736 1.00 98.62 94 GLN A C 1
ATOM 738 O O . GLN A 1 94 ? 6.405 3.302 -3.641 1.00 98.62 94 GLN A O 1
ATOM 743 N N . GLU A 1 95 ? 6.386 3.592 -5.864 1.00 98.44 95 GLU A N 1
ATOM 744 C CA . GLU A 1 95 ? 5.074 4.235 -5.876 1.00 98.44 95 GLU A CA 1
ATOM 745 C C . GLU A 1 95 ? 3.969 3.256 -5.452 1.00 98.44 95 GLU A C 1
ATOM 747 O O . GLU A 1 95 ? 3.162 3.573 -4.576 1.00 98.44 95 GLU A O 1
ATOM 752 N N . GLN A 1 96 ? 3.964 2.050 -6.022 1.00 98.44 96 GLN A N 1
ATOM 753 C CA . GLN A 1 96 ? 3.000 0.992 -5.725 1.00 98.44 96 GLN A CA 1
ATOM 754 C C . GLN A 1 96 ? 3.164 0.514 -4.279 1.00 98.44 96 GLN A C 1
ATOM 756 O O . GLN A 1 96 ? 2.180 0.412 -3.548 1.00 98.44 96 GLN A O 1
ATOM 761 N N . VAL A 1 97 ? 4.408 0.339 -3.817 1.00 97.94 97 VAL A N 1
ATOM 762 C CA . VAL A 1 97 ? 4.716 0.011 -2.414 1.00 97.94 97 VAL A CA 1
ATOM 763 C C . VAL A 1 97 ? 4.167 1.079 -1.464 1.00 97.94 97 VAL A C 1
ATOM 765 O O . VAL A 1 97 ? 3.563 0.754 -0.440 1.00 97.94 97 VAL A O 1
ATOM 768 N N . LYS A 1 98 ? 4.322 2.366 -1.799 1.00 98.56 98 LYS A N 1
ATOM 769 C CA . LYS A 1 98 ? 3.797 3.470 -0.985 1.00 98.56 98 LYS A CA 1
ATOM 770 C C . LYS A 1 98 ? 2.269 3.459 -0.928 1.00 98.56 98 LYS A C 1
ATOM 772 O O . LYS A 1 98 ? 1.722 3.636 0.160 1.00 98.56 98 LYS A O 1
ATOM 777 N N . LYS A 1 99 ? 1.588 3.241 -2.057 1.00 97.94 99 LYS A N 1
ATOM 778 C CA . LYS A 1 99 ? 0.118 3.143 -2.113 1.00 97.94 99 LYS A CA 1
ATOM 779 C C . LYS A 1 99 ? -0.390 1.972 -1.277 1.00 97.94 99 LYS A C 1
ATOM 781 O O . LYS A 1 99 ? -1.220 2.171 -0.391 1.00 97.94 99 LYS A O 1
ATOM 786 N N . LEU A 1 100 ? 0.202 0.791 -1.457 1.00 96.81 100 LEU A N 1
ATOM 787 C CA . LEU A 1 100 ? -0.141 -0.394 -0.677 1.00 96.81 100 LEU A CA 1
ATOM 788 C C . LEU A 1 100 ? 0.072 -0.159 0.824 1.00 96.81 100 LEU A C 1
ATOM 790 O O . LEU A 1 100 ? -0.788 -0.506 1.634 1.00 96.81 100 LEU A O 1
ATOM 794 N N . LYS A 1 101 ? 1.175 0.489 1.220 1.00 97.06 101 LYS A N 1
ATOM 795 C CA . LYS A 1 101 ? 1.410 0.865 2.622 1.00 97.06 101 LYS A CA 1
ATOM 796 C C . LYS A 1 101 ? 0.323 1.802 3.150 1.00 97.06 101 LYS A C 1
ATOM 798 O O . LYS A 1 101 ? -0.201 1.568 4.233 1.00 97.06 101 LYS A O 1
ATOM 803 N N . GLN A 1 102 ? -0.032 2.843 2.400 1.00 97.62 102 GLN A N 1
ATOM 804 C CA . GLN A 1 102 ? -1.069 3.797 2.806 1.00 97.62 102 GLN A CA 1
ATOM 805 C C . GLN A 1 102 ? -2.433 3.125 2.988 1.00 97.62 102 GLN A C 1
ATOM 807 O O . GLN A 1 102 ? -3.139 3.431 3.950 1.00 97.62 102 GLN A O 1
ATOM 812 N N . CYS A 1 103 ? -2.795 2.196 2.099 1.00 96.56 103 CYS A N 1
ATOM 813 C CA . CYS A 1 103 ? -4.007 1.406 2.269 1.00 96.56 103 CYS A CA 1
ATOM 814 C C . CYS A 1 103 ? -3.950 0.577 3.558 1.00 96.56 103 CYS A C 1
ATOM 816 O O . CYS A 1 103 ? -4.849 0.683 4.392 1.00 96.56 103 CYS A O 1
ATOM 818 N N . ASN A 1 104 ? -2.866 -0.174 3.770 1.00 94.56 104 ASN A N 1
ATOM 819 C CA . ASN A 1 104 ? -2.696 -1.003 4.965 1.00 94.56 104 ASN A CA 1
ATOM 820 C C . ASN A 1 104 ? -2.728 -0.185 6.262 1.00 94.56 104 ASN A C 1
ATOM 822 O O . ASN A 1 104 ? -3.345 -0.602 7.241 1.00 94.56 104 ASN A O 1
ATOM 826 N N . ASP A 1 105 ? -2.107 0.996 6.280 1.00 95.62 105 ASP A N 1
ATOM 827 C CA . ASP A 1 105 ? -2.139 1.898 7.432 1.00 95.62 105 ASP A CA 1
ATOM 828 C C . ASP A 1 105 ? -3.584 2.316 7.758 1.00 95.62 105 ASP A C 1
ATOM 830 O O . ASP A 1 105 ? -3.994 2.260 8.920 1.00 95.62 105 ASP A O 1
ATOM 834 N N . ARG A 1 106 ? -4.384 2.660 6.737 1.00 93.94 106 ARG A N 1
ATOM 835 C CA . ARG A 1 106 ? -5.809 2.994 6.898 1.00 93.94 106 ARG A CA 1
ATOM 836 C C . ARG A 1 106 ? -6.612 1.811 7.441 1.00 93.94 106 ARG A C 1
ATOM 838 O O . ARG A 1 106 ? -7.378 1.984 8.384 1.00 93.94 106 ARG A O 1
ATOM 845 N N . VAL A 1 107 ? -6.443 0.617 6.870 1.00 91.94 107 VAL A N 1
ATOM 846 C CA . VAL A 1 107 ? -7.165 -0.591 7.313 1.00 91.94 107 VAL A CA 1
ATOM 847 C C . VAL A 1 107 ? -6.815 -0.932 8.760 1.0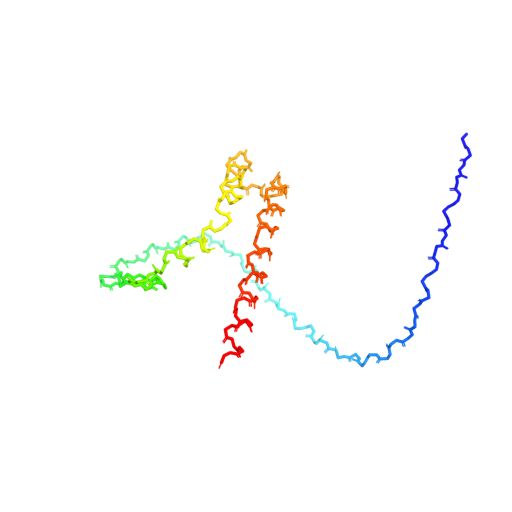0 91.94 107 VAL A C 1
ATOM 849 O O . VAL A 1 107 ? -7.703 -1.171 9.572 1.00 91.94 107 VAL A O 1
ATOM 852 N N . ASN A 1 108 ? -5.536 -0.847 9.128 1.00 90.56 108 ASN A N 1
ATOM 853 C CA . ASN A 1 108 ? -5.096 -1.076 10.501 1.00 90.56 108 ASN A CA 1
ATOM 854 C C . ASN A 1 108 ? -5.682 -0.069 11.49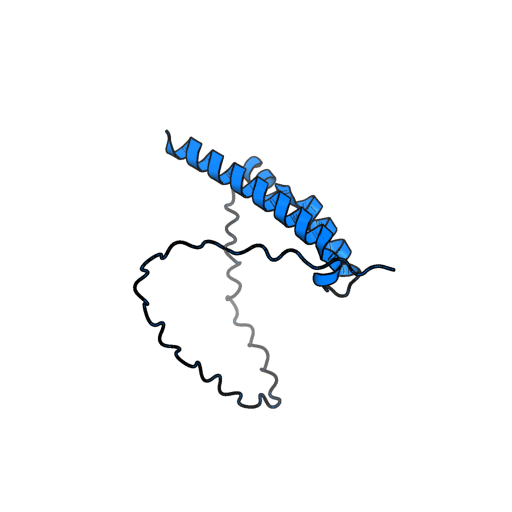7 1.00 90.56 108 ASN A C 1
ATOM 856 O O . ASN A 1 108 ? -5.944 -0.429 12.644 1.00 90.56 108 ASN A O 1
ATOM 860 N N . GLN A 1 109 ? -5.870 1.190 11.096 1.00 92.44 109 GLN A N 1
ATOM 861 C CA . GLN A 1 109 ? -6.532 2.188 11.940 1.00 92.44 109 GLN A CA 1
ATOM 862 C C . GLN A 1 109 ? -8.012 1.860 12.146 1.00 92.44 109 GLN A C 1
ATOM 864 O O . GLN A 1 109 ? -8.487 1.941 13.276 1.00 92.44 109 GLN A O 1
ATOM 869 N N . LEU A 1 110 ? -8.715 1.453 11.084 1.00 89.94 110 LEU A N 1
ATOM 870 C CA . LEU A 1 110 ? -10.118 1.041 11.166 1.00 89.94 110 LEU A CA 1
ATOM 871 C C . LEU A 1 110 ? -10.290 -0.171 12.087 1.00 89.94 110 LEU A C 1
ATOM 873 O O . LEU A 1 110 ? -11.099 -0.102 13.008 1.00 89.94 110 LEU A O 1
ATOM 877 N N . ARG A 1 111 ? -9.452 -1.204 11.927 1.00 88.62 111 ARG A N 1
ATOM 878 C CA . ARG A 1 111 ? -9.459 -2.393 12.790 1.00 88.62 111 ARG A CA 1
ATOM 879 C C . ARG A 1 111 ? -9.260 -2.035 14.264 1.00 88.62 111 ARG A C 1
ATOM 881 O O . ARG A 1 111 ? -10.045 -2.430 15.116 1.00 88.62 111 ARG A O 1
ATOM 888 N N . LYS A 1 112 ? -8.255 -1.208 14.575 1.00 91.50 112 LYS A N 1
ATOM 889 C CA . LYS A 1 112 ? -8.015 -0.738 15.953 1.00 91.50 112 LYS A CA 1
ATOM 890 C C . LYS A 1 112 ? -9.197 0.055 16.515 1.00 91.50 112 LYS A C 1
ATOM 892 O O . LYS A 1 112 ? -9.486 -0.042 17.704 1.00 91.50 112 LYS A O 1
ATOM 897 N N . ALA A 1 113 ? -9.857 0.866 15.687 1.00 91.12 113 ALA A N 1
ATOM 898 C CA . ALA A 1 113 ? -11.026 1.634 16.104 1.00 91.12 113 ALA A CA 1
ATOM 899 C C . ALA A 1 113 ? -12.234 0.726 16.387 1.00 91.12 113 ALA A C 1
ATOM 901 O O . ALA A 1 113 ? -12.923 0.946 17.382 1.00 91.12 113 ALA A O 1
ATOM 902 N N . GLN A 1 114 ? -12.456 -0.305 15.566 1.00 89.31 114 GLN A N 1
ATOM 903 C CA . GLN A 1 114 ? -13.483 -1.327 15.790 1.00 89.31 114 GLN A CA 1
ATOM 904 C C . GLN A 1 114 ? -13.209 -2.119 17.074 1.00 89.31 114 GLN A C 1
ATOM 906 O O . GLN A 1 114 ? -14.092 -2.223 17.919 1.00 89.31 114 GLN A O 1
ATOM 911 N N . GLU A 1 115 ? -11.976 -2.590 17.281 1.00 91.88 115 GLU A N 1
ATOM 912 C CA . GLU A 1 115 ? -11.561 -3.288 18.509 1.00 91.88 115 GLU A CA 1
ATOM 913 C C . GLU A 1 115 ? -11.768 -2.415 19.758 1.00 91.88 115 GLU A C 1
ATOM 915 O O . GLU A 1 115 ? -12.296 -2.870 20.774 1.00 91.88 115 GLU A O 1
ATOM 920 N N . ALA A 1 116 ? -11.411 -1.129 19.681 1.00 94.19 116 ALA A N 1
ATOM 921 C CA . ALA A 1 116 ? -11.625 -0.180 20.769 1.00 94.19 116 ALA A CA 1
ATOM 922 C C . ALA A 1 116 ? -13.111 0.130 21.021 1.00 94.19 116 ALA A C 1
ATOM 924 O O . ALA A 1 116 ? -13.469 0.484 22.145 1.00 94.19 116 ALA A O 1
ATOM 925 N N . ALA A 1 117 ? -13.966 0.038 20.000 1.00 92.69 117 ALA A N 1
ATOM 926 C CA . ALA A 1 117 ? -15.412 0.175 20.148 1.00 92.69 117 ALA A CA 1
ATOM 927 C C . ALA A 1 117 ? -16.037 -1.089 20.759 1.00 92.69 117 ALA A C 1
ATOM 929 O O . ALA A 1 117 ? -16.895 -0.970 21.630 1.00 92.69 117 ALA A O 1
ATOM 930 N N . ALA A 1 118 ? -15.564 -2.274 20.365 1.00 90.75 118 ALA A N 1
ATOM 931 C CA . ALA A 1 118 ? -16.022 -3.556 20.893 1.00 90.75 118 ALA A CA 1
ATOM 932 C C . ALA A 1 118 ? -15.652 -3.746 22.374 1.00 90.75 118 ALA A C 1
ATOM 934 O O . ALA A 1 118 ? -16.482 -4.180 23.158 1.00 90.75 118 ALA A O 1
ATOM 935 N N . ASN A 1 119 ? -14.448 -3.341 22.796 1.00 86.62 119 ASN A N 1
ATOM 936 C CA . ASN A 1 119 ? -14.001 -3.458 24.195 1.00 86.62 119 ASN A CA 1
ATOM 937 C C . ASN A 1 119 ? -14.654 -2.441 25.163 1.00 86.62 119 ASN A C 1
ATOM 939 O O . ASN A 1 119 ? -14.337 -2.414 26.349 1.00 86.62 119 ASN A O 1
ATOM 943 N N . LYS A 1 120 ? -15.506 -1.538 24.663 1.00 74.12 120 LYS A N 1
ATOM 944 C CA . LYS A 1 120 ? -16.285 -0.598 25.491 1.00 74.12 120 LYS A CA 1
ATOM 945 C C . LYS A 1 120 ? -17.678 -1.126 25.852 1.00 74.12 120 LYS A C 1
ATOM 947 O O . LYS A 1 120 ? -18.412 -0.406 26.529 1.00 74.12 120 LYS A O 1
ATOM 952 N N . GLN A 1 121 ? -18.040 -2.313 25.373 1.00 54.78 121 GLN A N 1
ATOM 953 C CA . GLN A 1 121 ? -19.260 -3.036 25.744 1.00 54.78 121 GLN A CA 1
ATOM 954 C C . GLN A 1 121 ? -18.966 -4.001 26.888 1.00 54.78 121 GLN A C 1
ATOM 956 O O . GLN A 1 121 ? -19.864 -4.140 27.747 1.00 54.78 121 GLN A O 1
#

Sequence (121 aa):
MPQVPCLQSHPSSVLVEGKVATRKHTTFLLDRTAMSDASPKPPVPVAGLHAGSKSDFGENLDVDELIERNRCHEDYYKLEDCLADFDRDWRKCQEQVKKLKQCNDRVNQLRKAQEAAANKQ

InterPro domains:
  IPR039870 Cytochrome oxidase assembly factor 4-like [PTHR13639] (34-120)

Radius of gyration: 26.25 Å; chains: 1; bounding box: 51×77×47 Å

Foldseek 3Di:
DDDDDDDDDDDPDDDDPDDDPDDPPPPPPPPPDPPPDDDDDPDDPDPPPPPPPPDPPDPDQDPVNVCLVCQLVVLVVVQVVQCVVVVNPCVSVVVSVVSSVVSVVVSVVVVVVVVVVVVVD

pLDDT: mean 73.88, std 18.74, range [43.97, 98.62]